Protein AF-A0ABD0C5U0-F1 (afdb_monomer_lite)

Organism: NCBI:txid3378536

Sequence (172 aa):
MNQVKVISIFKENETYYAALSYEEKVTAKTRTHQKTAVDVNVGHFNYTEDQINVLPAKLQKLYKRIKHYQRMLARKREINGKLAIKSNNYLAVRIKLQRDYHKIANIQNDLLQKFTTKLVNNYDQIVIEDLAIQKMMMTHVASKGMQRSLFSRFRQILTYKCEWYSKKINLS

InterPro domains:
  IPR001959 Probable transposase, IS891/IS1136/IS1341 [PF01385] (21-137)
  IPR010095 Cas12f1-like, TNB domain [TIGR01766] (106-165)

pLDDT: mean 87.0, std 11.88, range [48.75, 97.31]

Structure (mmCIF, N/CA/C/O backbone):
data_AF-A0ABD0C5U0-F1
#
_entry.id   AF-A0ABD0C5U0-F1
#
loop_
_atom_site.group_PDB
_atom_site.id
_atom_site.type_symbol
_atom_site.label_atom_id
_atom_site.label_alt_id
_atom_site.label_comp_id
_atom_site.label_asym_id
_atom_site.label_entity_id
_atom_site.label_seq_id
_atom_site.pdbx_PDB_ins_code
_atom_site.Cartn_x
_atom_site.Cartn_y
_atom_site.Cartn_z
_atom_site.occupancy
_atom_site.B_iso_or_equiv
_atom_site.auth_seq_id
_atom_site.auth_comp_id
_atom_site.auth_asym_id
_atom_site.auth_atom_id
_atom_site.pdbx_PDB_model_num
ATOM 1 N N . MET A 1 1 ? 2.139 24.559 21.244 1.00 51.22 1 MET A N 1
ATOM 2 C CA . MET A 1 1 ? 2.678 24.694 19.875 1.00 51.22 1 MET A CA 1
ATOM 3 C C . MET A 1 1 ? 3.677 23.560 19.697 1.00 51.22 1 MET A C 1
ATOM 5 O O . MET A 1 1 ? 4.631 23.510 20.463 1.00 51.22 1 MET A O 1
ATOM 9 N N . ASN A 1 2 ? 3.396 22.584 18.830 1.00 68.50 2 ASN A N 1
ATOM 10 C CA . ASN A 1 2 ? 4.251 21.398 18.694 1.00 68.50 2 ASN A CA 1
ATOM 11 C C . ASN A 1 2 ? 5.561 21.802 18.005 1.00 68.50 2 ASN A C 1
ATOM 13 O O . ASN A 1 2 ? 5.530 22.427 16.946 1.00 68.50 2 ASN A O 1
ATOM 17 N N . GLN A 1 3 ? 6.704 21.493 18.620 1.00 75.88 3 GLN A N 1
ATOM 18 C CA . GLN A 1 3 ? 8.013 21.780 18.034 1.00 75.88 3 GLN A CA 1
ATOM 19 C C . GLN A 1 3 ? 8.345 20.746 16.954 1.00 75.88 3 GLN A C 1
ATOM 21 O O . GLN A 1 3 ? 8.232 19.537 17.173 1.00 75.88 3 GLN A O 1
ATOM 26 N N . VAL A 1 4 ? 8.775 21.231 15.788 1.00 76.12 4 VAL A N 1
ATOM 27 C CA . VAL A 1 4 ? 9.352 20.390 14.734 1.00 76.12 4 VAL A CA 1
ATOM 28 C C . VAL A 1 4 ? 10.685 19.853 15.245 1.00 76.12 4 VAL A C 1
ATOM 30 O O . VAL A 1 4 ? 11.564 20.632 15.604 1.00 76.12 4 VAL A O 1
ATOM 33 N N . LYS A 1 5 ? 10.832 18.526 15.295 1.00 79.25 5 LYS A N 1
ATOM 34 C CA . LYS A 1 5 ? 12.036 17.876 15.832 1.00 79.25 5 LYS A CA 1
ATOM 35 C C . LYS A 1 5 ? 13.136 17.752 14.787 1.00 79.25 5 LYS A C 1
ATOM 37 O O . LYS A 1 5 ? 14.296 18.020 15.069 1.00 79.25 5 LYS A O 1
ATOM 42 N N . VAL A 1 6 ? 12.768 17.315 13.584 1.00 87.44 6 VAL A N 1
ATOM 43 C CA . VAL A 1 6 ? 13.707 17.031 12.494 1.00 87.44 6 VAL A CA 1
ATOM 44 C C . VAL A 1 6 ? 13.089 17.478 11.179 1.00 87.44 6 VAL A C 1
ATOM 46 O O . VAL A 1 6 ? 11.913 17.212 10.917 1.00 87.44 6 VAL A O 1
ATOM 49 N N . ILE A 1 7 ? 13.901 18.130 10.348 1.00 88.88 7 ILE A N 1
ATOM 50 C CA . ILE A 1 7 ? 13.586 18.406 8.949 1.00 88.88 7 ILE A CA 1
ATOM 51 C C . ILE A 1 7 ? 14.538 17.570 8.100 1.00 88.88 7 ILE A C 1
ATOM 53 O O . ILE A 1 7 ? 15.754 17.726 8.183 1.00 88.88 7 ILE A O 1
ATOM 57 N N . SER A 1 8 ? 13.990 16.675 7.285 1.00 91.62 8 SER A N 1
ATOM 58 C CA . SER A 1 8 ? 14.767 15.874 6.339 1.00 91.62 8 SER A CA 1
ATOM 59 C C . SER A 1 8 ? 14.478 16.336 4.920 1.00 91.62 8 SER A C 1
ATOM 61 O O . SER A 1 8 ? 13.331 16.294 4.474 1.00 91.62 8 SER A O 1
ATOM 63 N N . ILE A 1 9 ? 15.519 16.765 4.207 1.00 92.06 9 ILE A N 1
ATOM 64 C CA . ILE A 1 9 ? 15.434 17.163 2.800 1.00 92.06 9 ILE A CA 1
ATOM 65 C C . ILE A 1 9 ? 16.009 16.035 1.951 1.00 92.06 9 ILE A C 1
ATOM 67 O O . ILE A 1 9 ? 17.127 15.581 2.190 1.00 92.06 9 ILE A O 1
ATOM 71 N N . PHE A 1 10 ? 15.257 15.582 0.954 1.00 91.00 10 PHE A N 1
ATOM 72 C CA . PHE A 1 10 ? 15.710 14.546 0.030 1.00 91.00 10 PHE A CA 1
ATOM 73 C C . PHE A 1 10 ? 15.195 14.802 -1.386 1.00 91.00 10 PHE A C 1
ATOM 75 O O . PHE A 1 10 ? 14.209 15.508 -1.601 1.00 91.00 10 PHE A O 1
ATOM 82 N N . LYS A 1 11 ? 15.893 14.233 -2.372 1.00 87.19 11 LYS A N 1
ATOM 83 C CA . LYS A 1 11 ? 15.559 14.348 -3.794 1.00 87.19 11 LYS A CA 1
ATOM 84 C C . LYS A 1 11 ? 15.074 12.999 -4.312 1.00 87.19 11 LYS A C 1
ATOM 86 O O . LYS A 1 11 ? 15.792 12.008 -4.218 1.00 87.19 11 LYS A O 1
ATOM 91 N N . GLU A 1 12 ? 13.891 12.971 -4.915 1.00 82.88 12 GLU A N 1
ATOM 92 C CA . GLU A 1 12 ? 13.347 11.793 -5.592 1.00 82.88 12 GLU A CA 1
ATOM 93 C C . GLU A 1 12 ? 12.834 12.189 -6.985 1.00 82.88 12 GLU A C 1
ATOM 95 O O . GLU A 1 12 ? 12.029 13.107 -7.126 1.00 82.88 12 GLU A O 1
ATOM 100 N N . ASN A 1 13 ? 13.309 11.500 -8.032 1.00 71.88 13 ASN A N 1
ATOM 101 C CA . ASN A 1 13 ? 12.919 11.718 -9.436 1.00 71.88 13 ASN A CA 1
ATOM 102 C C . ASN A 1 13 ? 12.911 13.199 -9.865 1.00 71.88 13 ASN A C 1
ATOM 104 O O . ASN A 1 13 ? 11.907 13.703 -10.369 1.00 71.88 13 ASN A O 1
ATOM 108 N N . GLU A 1 14 ? 14.034 13.892 -9.655 1.00 78.00 14 GLU A N 1
ATOM 109 C CA . GLU A 1 14 ? 14.210 15.325 -9.960 1.00 78.00 14 GLU A CA 1
ATOM 110 C C . GLU A 1 14 ? 13.322 16.290 -9.156 1.00 78.00 14 GLU A C 1
ATOM 112 O O . GLU A 1 14 ? 13.327 17.488 -9.414 1.00 78.00 14 GLU A O 1
ATOM 117 N N . THR A 1 15 ? 12.602 15.795 -8.148 1.00 79.94 15 THR A N 1
ATOM 118 C CA . THR A 1 15 ? 11.761 16.605 -7.260 1.00 79.94 15 THR A CA 1
ATOM 119 C C . THR A 1 15 ? 12.368 16.638 -5.859 1.00 79.94 15 THR A C 1
ATOM 121 O O . THR A 1 15 ? 12.812 15.608 -5.350 1.00 79.94 15 THR A O 1
ATOM 124 N N . TYR A 1 16 ? 12.404 17.817 -5.240 1.00 88.94 16 TYR A N 1
ATOM 125 C CA . TYR A 1 16 ? 12.848 17.991 -3.856 1.00 88.94 16 TYR A CA 1
ATOM 126 C C . TYR A 1 16 ? 11.661 17.871 -2.902 1.00 88.94 16 TYR A C 1
ATOM 128 O O . TYR A 1 16 ? 10.605 18.452 -3.144 1.00 88.94 16 TYR A O 1
ATOM 136 N N . TYR A 1 17 ? 11.859 17.141 -1.810 1.00 89.62 17 TYR A N 1
ATOM 137 C CA . TYR A 1 17 ? 10.886 16.962 -0.741 1.00 89.62 17 TYR A CA 1
ATOM 138 C C . TYR A 1 17 ? 11.508 17.383 0.588 1.00 89.62 17 TYR A C 1
ATOM 140 O O . TYR A 1 17 ? 12.684 17.117 0.842 1.00 89.62 17 TYR A O 1
ATOM 148 N N . ALA A 1 18 ? 10.701 18.014 1.440 1.00 91.69 18 ALA A N 1
ATOM 149 C CA . ALA A 1 18 ? 11.033 18.282 2.832 1.00 91.69 18 ALA A CA 1
ATOM 150 C C . ALA A 1 18 ? 10.016 17.560 3.723 1.00 91.69 18 ALA A C 1
ATOM 152 O O . ALA A 1 18 ? 8.813 17.794 3.611 1.00 91.69 18 ALA A O 1
ATOM 153 N N . ALA A 1 19 ? 10.496 16.670 4.589 1.00 89.56 19 ALA A N 1
ATOM 154 C CA . ALA A 1 19 ? 9.689 16.011 5.607 1.00 89.56 19 ALA A CA 1
ATOM 155 C C . ALA A 1 19 ? 9.920 16.703 6.952 1.00 89.56 19 ALA A C 1
ATOM 157 O O . ALA A 1 19 ? 11.053 16.755 7.430 1.00 89.56 19 ALA A O 1
ATOM 158 N N . LEU A 1 20 ? 8.849 17.239 7.541 1.00 91.25 20 LEU A N 1
ATOM 159 C CA . LEU A 1 20 ? 8.871 17.880 8.853 1.00 91.25 20 LEU A CA 1
ATOM 160 C C . LEU A 1 20 ? 8.222 16.942 9.868 1.00 91.25 20 LEU A C 1
ATOM 162 O O . LEU A 1 20 ? 7.015 16.704 9.811 1.00 91.25 20 LEU A O 1
ATOM 166 N N . SER A 1 21 ? 9.02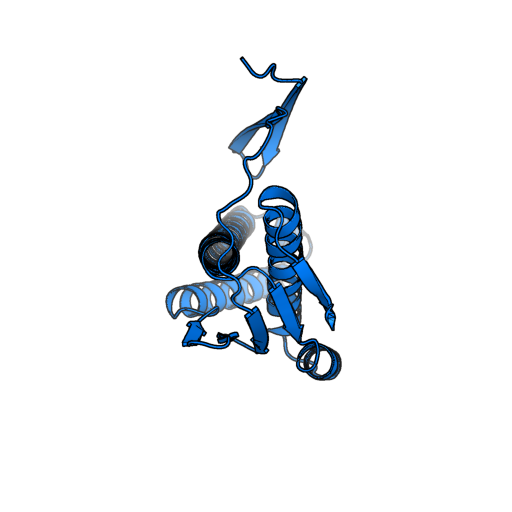1 16.413 10.789 1.00 87.38 21 SER A N 1
ATOM 167 C CA . SER A 1 21 ? 8.537 15.504 11.828 1.00 87.38 21 SER A CA 1
ATOM 168 C C . SER A 1 21 ? 8.219 16.275 13.101 1.00 87.38 21 SER A C 1
ATOM 170 O O . SER A 1 21 ? 9.054 17.026 13.611 1.00 87.38 21 SER A O 1
ATOM 172 N N . TYR A 1 22 ? 7.026 16.055 13.640 1.00 87.56 22 TYR A N 1
ATOM 173 C CA . TYR A 1 22 ? 6.581 16.626 14.903 1.00 87.56 22 TYR A CA 1
ATOM 174 C C . TYR A 1 22 ? 5.787 15.587 15.696 1.00 87.56 22 TYR A C 1
ATOM 176 O O . TYR A 1 22 ? 5.278 14.615 15.138 1.00 87.56 22 TYR A O 1
ATOM 184 N N . GLU A 1 23 ? 5.704 15.792 17.005 1.00 86.12 23 GLU A N 1
ATOM 185 C CA . GLU A 1 23 ? 4.881 14.968 17.885 1.00 86.12 23 GLU A CA 1
ATOM 186 C C . GLU A 1 23 ? 3.597 15.703 18.232 1.00 86.12 23 GLU A C 1
ATOM 188 O O . GLU A 1 23 ? 3.610 16.900 18.518 1.00 86.12 23 GLU A O 1
ATOM 193 N N . GLU A 1 24 ? 2.491 14.969 18.223 1.00 86.81 24 GLU A N 1
ATOM 194 C CA . GLU A 1 24 ? 1.177 15.472 18.589 1.00 86.81 24 GLU 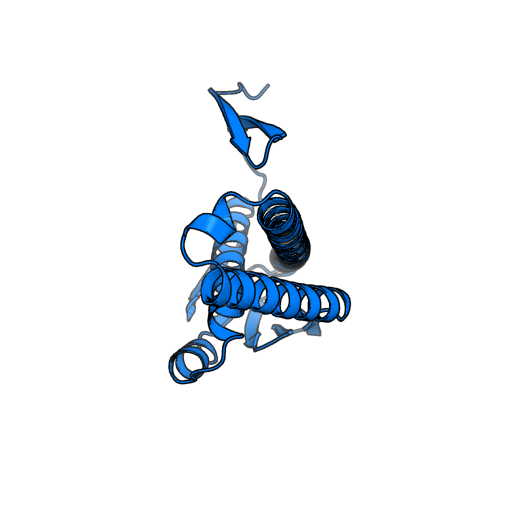A CA 1
ATOM 195 C C . GLU A 1 24 ? 0.429 14.412 19.388 1.00 86.81 24 GLU A C 1
ATOM 197 O O . GLU A 1 24 ? 0.466 13.222 19.069 1.00 86.81 24 GLU A O 1
ATOM 202 N N . LYS A 1 25 ? -0.266 14.851 20.440 1.00 86.00 25 LYS A N 1
ATOM 203 C CA . LYS A 1 25 ? -1.182 13.982 21.173 1.00 86.00 25 LYS A CA 1
ATOM 204 C C . LYS A 1 25 ? -2.454 13.823 20.348 1.00 86.00 25 LYS A C 1
ATOM 206 O O . LYS A 1 25 ? -3.251 14.753 20.264 1.00 86.00 25 LYS A O 1
ATOM 211 N N . VAL A 1 26 ? -2.642 12.648 19.755 1.00 89.62 26 VAL A N 1
ATOM 212 C CA . VAL A 1 26 ? -3.868 12.331 19.018 1.00 89.62 26 VAL A CA 1
ATOM 213 C C . VAL A 1 26 ? -4.995 12.034 20.007 1.00 89.62 26 VAL A C 1
ATOM 215 O O . VAL A 1 26 ? -4.816 11.276 20.960 1.00 89.62 26 VAL A O 1
ATOM 218 N N . THR A 1 27 ? -6.156 12.656 19.804 1.00 90.62 27 THR A N 1
ATOM 219 C CA . THR A 1 27 ? -7.337 12.425 20.637 1.00 90.62 27 THR A CA 1
ATOM 220 C C . THR A 1 27 ? -8.038 11.129 20.244 1.00 90.62 27 THR A C 1
ATOM 222 O O . THR A 1 27 ? -8.243 10.829 19.064 1.00 90.62 27 THR A O 1
ATOM 225 N N . ALA A 1 28 ? -8.435 10.353 21.254 1.00 91.44 28 ALA A N 1
ATOM 226 C CA . ALA A 1 28 ? -9.217 9.145 21.041 1.00 91.44 28 ALA A CA 1
ATOM 227 C C . ALA A 1 28 ? -10.581 9.484 20.422 1.00 91.44 28 ALA A C 1
ATOM 229 O O . ALA A 1 28 ? -11.197 10.502 20.742 1.00 91.44 28 ALA A O 1
ATOM 230 N N . LYS A 1 29 ? -11.071 8.601 19.550 1.00 92.38 29 LYS A N 1
ATOM 231 C CA . LYS A 1 29 ? -12.423 8.719 18.990 1.00 92.38 29 LYS A CA 1
ATOM 232 C C . LYS A 1 29 ? -13.462 8.201 19.975 1.00 92.38 29 LYS A C 1
ATOM 234 O O . LYS A 1 29 ? -13.158 7.354 20.817 1.00 92.38 29 LYS A O 1
ATOM 239 N N . THR A 1 30 ? -14.700 8.662 19.819 1.00 91.25 30 THR A N 1
ATOM 240 C CA . THR A 1 30 ? -15.848 8.149 20.573 1.00 91.25 30 THR A CA 1
ATOM 241 C C . THR A 1 30 ? -15.969 6.634 20.418 1.00 91.25 30 THR A C 1
ATOM 243 O O . THR A 1 30 ? -15.619 6.058 19.379 1.00 91.25 30 THR A O 1
ATOM 246 N N . ARG A 1 31 ? -16.420 5.974 21.489 1.00 92.69 31 ARG A N 1
ATOM 247 C CA . ARG A 1 31 ? -16.692 4.537 21.469 1.00 92.69 31 ARG A CA 1
ATOM 248 C C . ARG A 1 31 ? -17.983 4.285 20.710 1.00 92.69 31 ARG A C 1
ATOM 250 O O . ARG A 1 31 ? -19.005 4.901 20.992 1.00 92.69 31 ARG A O 1
ATOM 257 N N . THR A 1 32 ? -17.898 3.391 19.741 1.00 94.00 32 THR A N 1
ATOM 258 C CA . THR A 1 32 ? -19.025 2.945 18.917 1.00 94.00 32 THR A CA 1
ATOM 259 C C . THR A 1 32 ? -19.634 1.655 19.457 1.00 94.00 32 THR A C 1
ATOM 261 O O . THR A 1 32 ? -20.776 1.347 19.147 1.00 94.00 32 THR A O 1
ATOM 264 N N . HIS A 1 33 ? -18.873 0.890 20.248 1.00 93.69 33 HIS A N 1
ATOM 265 C CA . HIS A 1 33 ? -19.162 -0.483 20.672 1.00 93.69 33 HIS A CA 1
ATOM 266 C C . HIS A 1 33 ? -19.347 -1.484 19.520 1.00 93.69 33 HIS A C 1
ATOM 268 O O . HIS A 1 33 ? -19.665 -2.649 19.760 1.00 93.69 33 HIS A O 1
ATOM 274 N N . GLN A 1 34 ? -19.077 -1.061 18.284 1.00 96.31 34 GLN A N 1
ATOM 275 C CA . GLN A 1 34 ? -19.225 -1.886 17.098 1.00 96.31 34 GLN A CA 1
ATOM 276 C C . GLN A 1 34 ? -17.953 -2.669 16.793 1.00 96.31 34 GLN A C 1
ATOM 278 O O . GLN A 1 34 ? -16.831 -2.268 17.128 1.00 96.31 34 GLN A O 1
ATOM 283 N N . LYS A 1 35 ? -18.136 -3.799 16.112 1.00 96.00 35 LYS A N 1
ATOM 284 C CA . LYS A 1 35 ? -17.055 -4.686 15.687 1.00 96.00 35 LYS A CA 1
ATOM 285 C C . LYS A 1 35 ? -17.186 -4.978 14.204 1.00 96.00 35 LYS A C 1
ATOM 287 O O . LYS A 1 35 ? -18.297 -5.099 13.700 1.00 96.00 35 LYS A O 1
ATOM 292 N N . THR A 1 36 ? -16.058 -5.137 13.528 1.00 95.81 36 THR A N 1
ATOM 293 C CA . THR A 1 36 ? -16.037 -5.595 12.141 1.00 95.81 36 THR A CA 1
ATOM 294 C C . THR A 1 36 ? -14.893 -6.564 11.892 1.00 95.81 36 THR A C 1
ATOM 296 O O . THR A 1 36 ? -13.855 -6.507 12.558 1.00 95.81 36 THR A O 1
ATOM 299 N N . ALA A 1 37 ? -15.092 -7.448 10.924 1.00 93.62 37 ALA A N 1
ATOM 300 C CA . ALA A 1 37 ? -14.048 -8.269 10.340 1.00 93.62 37 ALA A CA 1
ATOM 301 C C . ALA A 1 37 ? -13.838 -7.818 8.895 1.00 93.62 37 ALA A C 1
ATOM 303 O O . ALA A 1 37 ? -14.805 -7.512 8.199 1.00 93.62 37 ALA A O 1
ATOM 304 N N . VAL A 1 38 ? -12.580 -7.735 8.472 1.00 93.19 38 VAL A N 1
ATOM 305 C CA . VAL A 1 38 ? -12.186 -7.372 7.115 1.00 93.19 38 VAL A CA 1
ATOM 306 C C . VAL A 1 38 ? -11.546 -8.584 6.459 1.00 93.19 38 VAL A C 1
ATOM 308 O O . VAL A 1 38 ? -10.441 -8.985 6.831 1.00 93.19 38 VAL A O 1
ATOM 311 N N . ASP A 1 39 ? -12.225 -9.111 5.449 1.00 89.00 39 ASP A N 1
ATOM 312 C CA . ASP A 1 39 ? -11.715 -10.153 4.567 1.00 89.00 39 ASP A CA 1
ATOM 313 C C . ASP A 1 39 ? -11.057 -9.510 3.336 1.00 89.00 39 ASP A C 1
ATOM 315 O O . ASP A 1 39 ? -11.657 -8.726 2.588 1.00 89.00 39 ASP A O 1
ATOM 319 N N . VAL A 1 40 ? -9.773 -9.806 3.146 1.00 85.19 40 VAL A N 1
ATOM 320 C CA . VAL A 1 40 ? -8.920 -9.151 2.155 1.00 85.19 40 VAL A CA 1
ATOM 321 C C . VAL A 1 40 ? -8.774 -10.025 0.918 1.00 85.19 40 VAL A C 1
ATOM 323 O O . VAL A 1 40 ? -7.908 -10.891 0.841 1.00 85.19 40 VAL A O 1
ATOM 326 N N . ASN A 1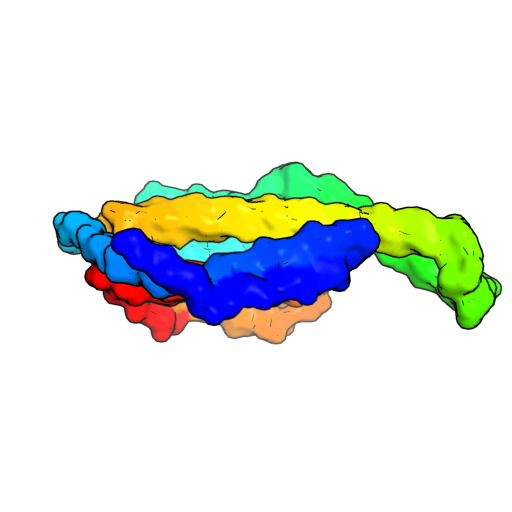 41 ? -9.534 -9.703 -0.125 1.00 81.62 41 ASN A N 1
ATOM 327 C CA . ASN A 1 41 ? -9.530 -10.437 -1.384 1.00 81.62 41 ASN A CA 1
ATOM 328 C C . ASN A 1 41 ? -8.710 -9.766 -2.498 1.00 81.62 41 ASN A C 1
ATOM 330 O O . ASN A 1 41 ? -8.209 -8.638 -2.410 1.00 81.62 41 ASN A O 1
ATOM 334 N N . VAL A 1 42 ? -8.557 -10.499 -3.606 1.00 77.81 42 VAL A N 1
ATOM 335 C CA . VAL A 1 42 ? -7.971 -9.973 -4.844 1.00 77.81 42 VAL A CA 1
ATOM 336 C C . VAL A 1 42 ? -8.915 -8.952 -5.461 1.00 77.81 42 VAL A C 1
ATOM 338 O O . VAL A 1 42 ? -9.978 -9.282 -5.977 1.00 77.81 42 VAL A O 1
ATOM 341 N N . GLY A 1 43 ? -8.493 -7.691 -5.439 1.00 80.94 43 GLY A N 1
ATOM 342 C CA . GLY A 1 43 ? -9.197 -6.593 -6.095 1.00 80.94 43 GLY A CA 1
ATOM 343 C C . GLY A 1 43 ? -10.327 -5.968 -5.279 1.00 80.94 43 GLY A C 1
ATOM 344 O O . GLY A 1 43 ? -10.765 -4.879 -5.636 1.00 80.94 43 GLY A O 1
ATOM 345 N N . HIS A 1 44 ? -10.733 -6.564 -4.160 1.00 87.00 44 HIS A N 1
ATOM 346 C CA . HIS A 1 44 ? -11.723 -5.988 -3.251 1.00 87.00 44 HIS A CA 1
ATOM 347 C C . HIS A 1 44 ? -11.489 -6.436 -1.806 1.00 87.00 44 HIS A C 1
ATOM 349 O O . HIS A 1 44 ? -10.908 -7.496 -1.601 1.00 87.00 44 HIS A O 1
ATOM 355 N N . PHE A 1 45 ? -11.946 -5.661 -0.820 1.00 90.88 45 PHE A N 1
ATOM 356 C CA . PHE A 1 45 ? -12.023 -6.087 0.585 1.00 90.88 45 PHE A CA 1
ATOM 357 C C . PHE A 1 45 ? -13.488 -6.124 1.018 1.00 90.88 45 PHE A C 1
ATOM 359 O O . PHE A 1 45 ? -14.230 -5.192 0.708 1.00 90.88 45 PHE A O 1
ATOM 366 N N . ASN A 1 46 ? -13.885 -7.171 1.732 1.00 92.00 46 ASN A N 1
ATOM 367 C CA . ASN A 1 46 ? -15.216 -7.303 2.315 1.00 92.00 46 ASN A CA 1
ATOM 368 C C . ASN A 1 46 ? -15.142 -6.942 3.795 1.00 92.00 46 ASN A C 1
ATOM 370 O O . ASN A 1 46 ? -14.174 -7.290 4.466 1.00 92.00 46 ASN A O 1
ATOM 374 N N . TYR A 1 47 ? -16.147 -6.242 4.299 1.00 93.62 47 TYR A N 1
ATOM 375 C CA . TYR A 1 47 ? -16.323 -6.008 5.726 1.00 93.62 47 TYR A CA 1
ATOM 376 C C . TYR A 1 47 ? -17.804 -6.118 6.085 1.00 93.62 47 TYR A C 1
ATOM 378 O O . TYR A 1 47 ? -18.645 -6.313 5.214 1.00 93.62 47 TYR A O 1
ATOM 386 N N . THR A 1 48 ? -18.126 -6.022 7.373 1.00 89.31 48 THR A N 1
ATOM 387 C CA . THR A 1 48 ? -19.457 -6.366 7.907 1.00 89.31 48 THR A CA 1
ATOM 388 C C . THR A 1 48 ? -20.632 -5.680 7.202 1.00 89.31 48 THR A C 1
ATOM 390 O O . THR A 1 48 ? -21.695 -6.280 7.097 1.00 89.31 48 THR A O 1
ATOM 393 N N . GLU A 1 49 ? -20.460 -4.449 6.720 1.00 87.75 49 GLU A N 1
ATOM 394 C CA . GLU A 1 49 ? -21.547 -3.679 6.100 1.00 87.75 49 GLU A CA 1
ATOM 395 C C . GLU A 1 49 ? -21.511 -3.654 4.569 1.00 87.75 49 GLU A C 1
ATOM 397 O O . GLU A 1 49 ? -22.532 -3.359 3.955 1.00 87.75 49 GLU A O 1
ATOM 402 N N . ASP A 1 50 ? -20.355 -3.879 3.936 1.00 93.12 50 ASP A N 1
ATOM 403 C CA . ASP A 1 50 ? -20.197 -3.637 2.497 1.00 93.12 50 ASP A CA 1
ATOM 404 C C . ASP A 1 50 ? -18.886 -4.236 1.950 1.00 93.12 50 ASP A C 1
ATOM 406 O O . ASP A 1 50 ? -18.076 -4.841 2.656 1.00 93.12 50 ASP A O 1
ATOM 410 N N . GLN A 1 51 ? -18.633 -3.991 0.670 1.00 93.12 51 GLN A N 1
ATOM 411 C CA . GLN A 1 51 ? -17.393 -4.279 -0.024 1.00 93.12 51 GLN A CA 1
ATOM 412 C C . GLN A 1 51 ? -16.747 -2.986 -0.534 1.00 93.12 51 GLN A C 1
ATOM 414 O O . GLN A 1 51 ? -17.406 -2.071 -1.019 1.00 93.12 51 GLN A O 1
ATOM 419 N N . ILE A 1 52 ? -15.415 -2.927 -0.504 1.00 93.31 52 ILE A N 1
ATOM 420 C CA . ILE A 1 52 ? -14.658 -1.881 -1.193 1.00 93.31 52 ILE A CA 1
ATOM 421 C C . ILE A 1 52 ? -13.850 -2.444 -2.358 1.00 93.31 52 ILE A C 1
ATOM 423 O O . ILE A 1 52 ? -13.137 -3.437 -2.231 1.00 93.31 52 ILE A O 1
ATOM 427 N N . ASN A 1 53 ? -13.901 -1.767 -3.503 1.00 90.25 53 ASN A N 1
ATOM 428 C CA . ASN A 1 53 ? -13.053 -2.088 -4.646 1.00 90.25 53 ASN A CA 1
ATOM 429 C C . ASN A 1 53 ? -11.656 -1.466 -4.466 1.00 90.25 53 ASN A C 1
ATOM 431 O O . ASN A 1 53 ? -11.504 -0.243 -4.478 1.00 90.25 53 ASN A O 1
ATOM 435 N N . VAL A 1 54 ? -10.623 -2.305 -4.365 1.00 86.94 54 VAL A N 1
ATOM 436 C CA . VAL A 1 54 ? -9.217 -1.870 -4.267 1.00 86.94 54 VAL A CA 1
ATOM 437 C C . VAL A 1 54 ? -8.479 -1.892 -5.612 1.00 86.94 54 VAL A C 1
ATOM 439 O O . VAL A 1 54 ? -7.289 -1.576 -5.689 1.00 86.94 54 VAL A O 1
ATOM 442 N N . LEU A 1 55 ? -9.185 -2.229 -6.695 1.00 85.56 55 LEU A N 1
ATOM 443 C CA . LEU A 1 55 ? -8.692 -2.255 -8.069 1.00 85.56 55 LEU A CA 1
ATOM 444 C C . LEU A 1 55 ? -9.621 -1.490 -9.039 1.00 85.56 55 LEU A C 1
ATOM 446 O O . LEU A 1 55 ? -10.124 -2.065 -10.012 1.00 85.56 55 LEU A O 1
ATOM 450 N N . PRO A 1 56 ? -9.845 -0.177 -8.837 1.00 86.56 56 PRO A N 1
ATOM 451 C CA . PRO A 1 56 ? -10.705 0.610 -9.718 1.00 86.56 56 PRO A CA 1
ATOM 452 C C . PRO A 1 56 ? -10.238 0.586 -11.181 1.00 86.56 56 PRO A C 1
ATOM 454 O O . PRO A 1 56 ? -9.045 0.479 -11.481 1.00 86.56 56 PRO A O 1
ATOM 457 N N . ALA A 1 57 ? -11.172 0.786 -12.117 1.00 86.00 57 ALA A N 1
ATOM 458 C CA . ALA A 1 57 ? -10.920 0.727 -13.564 1.00 86.00 57 ALA A CA 1
ATOM 459 C C . ALA A 1 57 ? -9.763 1.638 -14.032 1.00 86.00 57 ALA A C 1
ATOM 461 O O . ALA A 1 57 ? -9.029 1.311 -14.970 1.00 86.00 57 ALA A O 1
ATOM 462 N N . LYS A 1 58 ? -9.544 2.769 -13.347 1.00 87.00 58 LYS A N 1
ATOM 463 C CA . LYS A 1 58 ? -8.410 3.669 -13.609 1.00 87.00 58 LYS A CA 1
ATOM 464 C C . LYS A 1 58 ? -7.055 2.983 -13.388 1.00 87.00 58 LYS A C 1
ATOM 466 O O . LYS A 1 58 ? -6.146 3.193 -14.192 1.00 87.00 58 LYS A O 1
ATOM 471 N N . LEU A 1 59 ? -6.921 2.139 -12.359 1.00 88.56 59 LEU A N 1
ATOM 472 C CA . LEU A 1 59 ? -5.701 1.362 -12.124 1.00 88.56 59 LEU A CA 1
ATOM 473 C C . LEU A 1 59 ? -5.464 0.349 -13.244 1.00 88.56 59 LEU A C 1
ATOM 475 O O . LEU A 1 59 ? -4.335 0.221 -13.709 1.00 88.56 59 LEU A O 1
ATOM 479 N N . GLN A 1 60 ? -6.515 -0.297 -13.759 1.00 86.06 60 GLN A N 1
ATOM 480 C CA . GLN A 1 60 ? -6.385 -1.253 -14.868 1.00 86.06 60 GLN A CA 1
ATOM 481 C C . GLN A 1 60 ? -5.735 -0.620 -16.109 1.00 86.06 60 GLN A C 1
ATOM 483 O O . GLN A 1 60 ? -4.849 -1.218 -16.725 1.00 86.06 60 GLN A O 1
ATOM 488 N N . LYS A 1 61 ? -6.114 0.620 -16.454 1.00 90.25 61 LYS A N 1
ATOM 489 C CA . LYS A 1 61 ? -5.490 1.372 -17.559 1.00 90.25 61 LYS A CA 1
ATOM 490 C C . LYS A 1 61 ? -4.001 1.639 -17.301 1.00 90.25 61 LYS A C 1
ATOM 492 O O . LYS A 1 61 ? -3.188 1.494 -18.214 1.00 90.25 61 LYS A O 1
ATOM 497 N N . LEU A 1 62 ? -3.631 1.990 -16.068 1.00 92.06 62 LEU A N 1
ATOM 498 C CA . LEU A 1 62 ? -2.234 2.227 -15.687 1.00 92.06 62 LEU A CA 1
ATOM 499 C C . LEU A 1 62 ? -1.407 0.932 -15.708 1.00 92.06 62 LEU A C 1
ATOM 501 O O . LEU A 1 62 ? -0.302 0.936 -16.244 1.00 92.06 62 LEU A O 1
ATOM 505 N N . TYR A 1 63 ? -1.949 -0.198 -15.245 1.00 89.25 63 TYR A N 1
ATOM 506 C CA . TYR A 1 63 ? -1.261 -1.492 -15.336 1.00 89.25 63 TYR A CA 1
ATOM 507 C C . TYR A 1 63 ? -0.981 -1.917 -16.774 1.00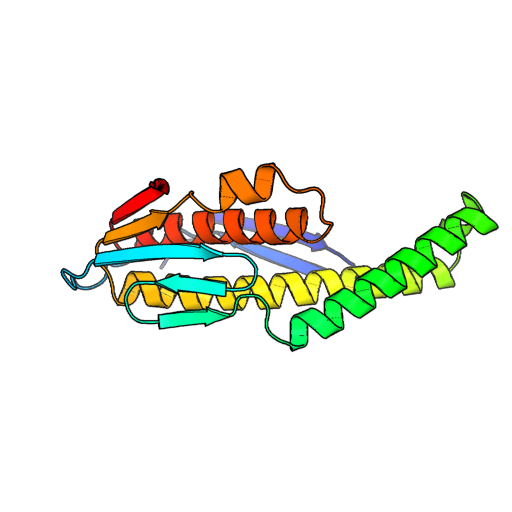 89.25 63 TYR A C 1
ATOM 509 O O . TYR A 1 63 ? 0.114 -2.398 -17.073 1.00 89.25 63 TYR A O 1
ATOM 517 N N . LYS A 1 64 ? -1.939 -1.706 -17.688 1.00 91.12 64 LYS A N 1
ATOM 518 C CA . LYS A 1 64 ? -1.731 -1.972 -19.120 1.00 91.12 64 LYS A CA 1
ATOM 519 C C . LYS A 1 64 ? -0.570 -1.137 -19.675 1.00 91.12 64 LYS A C 1
ATOM 521 O O . LYS A 1 64 ? 0.279 -1.678 -20.384 1.00 91.12 64 LYS A O 1
ATOM 526 N N . ARG A 1 65 ? -0.484 0.146 -19.302 1.00 94.38 65 ARG A N 1
ATOM 527 C CA . ARG A 1 65 ? 0.623 1.041 -19.689 1.00 94.38 65 ARG A CA 1
ATOM 528 C C . ARG A 1 65 ? 1.965 0.601 -19.107 1.00 94.38 65 ARG A C 1
ATOM 530 O O . ARG A 1 65 ? 2.939 0.524 -19.848 1.00 94.38 65 ARG A O 1
ATOM 537 N N . ILE A 1 66 ? 2.007 0.234 -17.827 1.00 93.44 66 ILE A N 1
ATOM 538 C CA . ILE A 1 66 ? 3.210 -0.309 -17.177 1.00 93.44 66 ILE A CA 1
ATOM 539 C C . ILE A 1 66 ? 3.704 -1.550 -17.920 1.00 93.44 66 ILE A C 1
ATOM 541 O O . ILE A 1 66 ? 4.870 -1.600 -18.307 1.00 93.44 66 ILE A O 1
ATOM 545 N N . LYS A 1 67 ? 2.816 -2.513 -18.199 1.00 92.81 67 LYS A N 1
ATOM 546 C CA . LYS A 1 67 ? 3.160 -3.737 -18.938 1.00 92.81 67 LYS A CA 1
ATOM 547 C C . LYS A 1 67 ? 3.707 -3.423 -20.333 1.00 92.81 67 LYS A C 1
ATOM 549 O O . LYS A 1 67 ? 4.663 -4.055 -20.779 1.00 92.81 67 LYS A O 1
ATOM 554 N N . HIS A 1 68 ? 3.123 -2.441 -21.019 1.00 95.38 68 HIS A N 1
ATOM 555 C CA . HIS A 1 68 ? 3.602 -1.978 -22.319 1.00 95.38 68 HIS A CA 1
ATOM 556 C C . HIS A 1 68 ? 5.013 -1.371 -22.231 1.00 95.38 68 HIS A C 1
ATOM 558 O O . HIS A 1 68 ? 5.910 -1.806 -22.955 1.00 95.38 68 HIS A O 1
ATOM 564 N N . TYR A 1 69 ? 5.252 -0.442 -21.302 1.00 96.06 69 TYR A N 1
ATOM 565 C CA . TYR A 1 69 ? 6.568 0.179 -21.128 1.00 96.06 69 TYR A CA 1
ATOM 566 C C . TYR A 1 69 ? 7.638 -0.810 -20.656 1.00 96.06 69 TYR A C 1
ATOM 568 O O . TYR A 1 69 ? 8.760 -0.765 -21.153 1.00 96.06 69 TYR A O 1
ATOM 576 N N . GLN A 1 70 ? 7.304 -1.746 -19.764 1.00 94.50 70 GLN A N 1
ATOM 577 C CA . GLN A 1 70 ? 8.213 -2.823 -19.362 1.00 94.50 70 GLN A CA 1
ATOM 578 C C . GLN A 1 70 ? 8.660 -3.660 -20.567 1.00 94.50 70 GLN A C 1
ATOM 580 O O . GLN A 1 70 ? 9.857 -3.879 -20.745 1.00 94.50 70 GLN A O 1
ATOM 585 N N . ARG A 1 71 ? 7.720 -4.065 -21.436 1.00 95.44 71 ARG A N 1
ATOM 586 C CA . ARG A 1 71 ? 8.026 -4.806 -22.673 1.00 95.44 71 ARG A CA 1
ATOM 587 C C . ARG A 1 71 ? 8.901 -3.998 -23.627 1.00 95.44 71 ARG A C 1
ATOM 589 O O . ARG A 1 71 ? 9.860 -4.535 -24.172 1.00 95.44 71 ARG A O 1
ATOM 596 N N . MET A 1 72 ? 8.611 -2.708 -23.803 1.00 95.19 72 MET A N 1
ATOM 597 C CA . MET A 1 72 ? 9.440 -1.826 -24.629 1.00 95.19 72 MET A CA 1
ATOM 598 C C . MET A 1 72 ? 10.876 -1.722 -24.107 1.00 95.19 72 MET A C 1
ATOM 600 O O . MET A 1 72 ? 11.819 -1.797 -24.892 1.00 95.19 72 MET A O 1
ATOM 604 N N . LEU A 1 73 ? 11.053 -1.537 -22.795 1.00 94.94 73 LEU A N 1
ATOM 605 C CA . LEU A 1 73 ? 12.379 -1.444 -22.181 1.00 94.94 73 LEU A CA 1
ATOM 606 C C . LEU A 1 73 ? 13.131 -2.774 -22.276 1.00 94.94 73 LEU A C 1
ATOM 608 O O . LEU A 1 73 ? 14.319 -2.758 -22.586 1.00 94.94 73 LEU A O 1
ATOM 612 N N . ALA A 1 74 ? 12.452 -3.905 -22.059 1.00 94.75 74 ALA A N 1
ATOM 613 C CA . ALA A 1 74 ? 13.035 -5.237 -22.205 1.00 94.75 74 ALA A CA 1
ATOM 614 C C . ALA A 1 74 ? 13.549 -5.468 -23.634 1.00 94.75 74 ALA A C 1
ATOM 616 O O . ALA A 1 74 ? 14.732 -5.737 -23.810 1.00 94.75 74 ALA A O 1
ATOM 617 N N . ARG A 1 75 ? 12.713 -5.218 -24.652 1.00 94.06 75 ARG A N 1
ATOM 618 C CA . ARG A 1 75 ? 13.109 -5.342 -26.064 1.00 94.06 75 ARG A CA 1
ATOM 619 C C . ARG A 1 75 ? 14.279 -4.423 -26.427 1.00 94.06 75 ARG A C 1
ATOM 621 O O . ARG A 1 75 ? 15.176 -4.810 -27.162 1.00 94.06 75 ARG A O 1
ATOM 628 N N . LYS A 1 76 ? 14.311 -3.192 -25.902 1.00 92.75 76 LYS A N 1
ATOM 629 C CA . LYS A 1 76 ? 15.443 -2.277 -26.133 1.00 92.75 76 LYS A CA 1
ATOM 630 C C . LYS A 1 76 ? 16.750 -2.809 -25.542 1.00 92.75 76 LYS A C 1
ATOM 632 O O . LYS A 1 76 ? 17.781 -2.638 -26.189 1.00 92.75 76 LYS A O 1
ATOM 637 N N . ARG A 1 77 ? 16.703 -3.417 -24.348 1.00 93.81 77 ARG A N 1
ATOM 638 C CA . ARG A 1 77 ? 17.863 -4.064 -23.705 1.00 93.81 77 ARG A CA 1
ATOM 639 C C . ARG A 1 77 ? 18.323 -5.294 -24.477 1.00 93.81 77 ARG A C 1
ATOM 641 O O . ARG A 1 77 ? 19.520 -5.502 -24.581 1.00 93.81 77 ARG A O 1
ATOM 648 N N . GLU A 1 78 ? 17.387 -6.065 -25.016 1.00 94.19 78 GLU A N 1
ATOM 649 C CA . GLU A 1 78 ? 17.673 -7.236 -25.847 1.00 94.19 78 GLU A CA 1
ATOM 650 C C . GLU A 1 78 ? 18.399 -6.840 -27.142 1.00 94.19 78 GLU A C 1
ATOM 652 O O . GLU A 1 78 ? 19.462 -7.371 -27.430 1.00 94.19 78 GLU A O 1
ATOM 657 N N . ILE A 1 79 ? 17.891 -5.834 -27.865 1.00 92.19 79 ILE A N 1
ATOM 658 C CA . ILE A 1 79 ? 18.453 -5.409 -29.160 1.00 92.19 79 ILE A CA 1
ATOM 659 C C . ILE A 1 79 ? 19.785 -4.657 -29.013 1.00 92.19 79 ILE A C 1
ATOM 661 O O . ILE A 1 79 ? 20.700 -4.868 -29.797 1.00 92.19 79 ILE A O 1
ATOM 665 N N . ASN A 1 80 ? 19.898 -3.742 -28.043 1.00 89.56 80 ASN A N 1
ATOM 666 C CA . ASN A 1 80 ? 21.039 -2.810 -27.960 1.00 89.56 80 ASN A CA 1
ATOM 667 C C . ASN A 1 80 ? 21.978 -3.107 -26.779 1.00 89.56 80 ASN A C 1
ATOM 669 O O . ASN A 1 80 ? 22.854 -2.298 -26.456 1.00 89.56 80 ASN A O 1
ATOM 673 N N . GLY A 1 81 ? 21.757 -4.213 -26.065 1.00 89.69 81 GLY A N 1
ATOM 674 C CA . GLY A 1 81 ? 22.522 -4.580 -24.878 1.00 89.69 81 GLY A CA 1
ATOM 675 C C . GLY A 1 81 ? 22.607 -3.448 -23.846 1.00 89.69 81 GLY A C 1
ATOM 676 O O . GLY A 1 81 ? 21.646 -2.719 -23.574 1.00 89.69 81 GLY A O 1
ATOM 677 N N . LYS A 1 82 ? 23.804 -3.259 -23.280 1.00 86.38 82 LYS A N 1
ATOM 678 C CA . LYS A 1 82 ? 24.082 -2.218 -22.273 1.00 86.38 82 LYS A CA 1
ATOM 679 C C . LYS A 1 82 ? 23.947 -0.789 -22.821 1.00 86.38 82 LYS A C 1
ATOM 681 O O . LYS A 1 82 ? 23.675 0.128 -22.046 1.00 86.38 82 LYS A O 1
ATOM 686 N N . LEU A 1 83 ? 24.086 -0.586 -24.136 1.00 88.25 83 LEU A N 1
ATOM 687 C CA . LEU A 1 83 ? 23.971 0.737 -24.764 1.00 88.25 83 LEU A CA 1
ATOM 688 C C . LEU A 1 83 ? 22.532 1.267 -24.737 1.00 88.25 83 LEU A C 1
ATOM 690 O O . LEU A 1 83 ? 22.335 2.481 -24.701 1.00 88.25 83 LEU A O 1
ATOM 694 N N . ALA A 1 84 ? 21.530 0.380 -24.644 1.00 85.81 84 ALA A N 1
ATOM 695 C CA . ALA A 1 84 ? 20.119 0.755 -24.535 1.00 85.81 84 ALA A CA 1
ATOM 696 C C . ALA A 1 84 ? 19.878 1.799 -23.435 1.00 85.81 84 ALA A C 1
ATOM 698 O O . ALA A 1 84 ? 19.170 2.782 -23.659 1.00 85.81 84 ALA A O 1
ATOM 699 N N . ILE A 1 85 ? 20.502 1.598 -22.268 1.00 87.56 85 ILE A N 1
ATOM 700 C CA . ILE A 1 85 ? 20.306 2.404 -21.055 1.00 87.56 85 ILE A CA 1
ATOM 701 C C . ILE A 1 85 ? 20.801 3.843 -21.243 1.00 87.56 85 ILE A C 1
ATOM 703 O O . ILE A 1 85 ? 20.248 4.755 -20.633 1.00 87.56 85 ILE A O 1
ATOM 707 N N . LYS A 1 86 ? 21.793 4.052 -22.117 1.00 90.31 86 LYS A N 1
ATOM 708 C CA . LYS A 1 86 ? 22.371 5.370 -22.414 1.00 90.31 86 LYS A CA 1
ATOM 709 C C . LYS A 1 86 ? 21.542 6.181 -23.416 1.00 90.31 86 LYS A C 1
ATOM 711 O O . LYS A 1 86 ? 21.798 7.365 -23.591 1.00 90.31 86 LYS A O 1
ATOM 716 N N . SER A 1 87 ? 20.560 5.573 -24.087 1.00 92.19 87 SER A N 1
ATOM 717 C CA . SER A 1 87 ? 19.761 6.278 -25.094 1.00 92.19 87 SER A CA 1
ATOM 718 C C . SER A 1 87 ? 18.686 7.178 -24.467 1.00 92.19 87 SER A C 1
ATOM 720 O O . SER A 1 87 ? 17.937 6.756 -23.580 1.00 92.19 87 SER A O 1
ATOM 722 N N . ASN A 1 88 ? 18.526 8.394 -25.003 1.00 90.88 88 ASN A N 1
ATOM 723 C CA . ASN A 1 88 ? 17.489 9.343 -24.569 1.00 90.88 88 ASN A CA 1
ATOM 724 C C . ASN A 1 88 ? 16.074 8.748 -24.669 1.00 90.88 88 ASN A C 1
ATOM 726 O O . ASN A 1 88 ? 15.243 8.931 -23.780 1.00 90.88 88 ASN A O 1
ATOM 730 N N . ASN A 1 89 ? 15.816 7.950 -25.710 1.00 90.75 89 ASN A N 1
ATOM 731 C CA . ASN A 1 89 ? 14.539 7.259 -25.894 1.00 90.75 89 ASN A CA 1
ATOM 732 C C . ASN A 1 89 ? 14.258 6.234 -24.787 1.00 90.75 89 ASN A C 1
ATOM 734 O O . ASN A 1 89 ? 13.117 6.093 -24.346 1.00 90.75 89 ASN A O 1
ATOM 738 N N . TYR A 1 90 ? 15.276 5.501 -24.331 1.00 93.69 90 TYR A N 1
ATOM 739 C CA . TYR A 1 90 ? 15.127 4.571 -23.215 1.00 93.69 90 TYR A CA 1
ATOM 740 C C . TYR A 1 90 ? 14.859 5.320 -21.906 1.00 93.69 90 TYR A C 1
ATOM 742 O O . TYR A 1 90 ? 13.943 4.945 -21.169 1.00 93.69 90 TYR A O 1
ATOM 750 N N . LEU A 1 91 ? 15.597 6.406 -21.646 1.00 92.19 91 LEU A N 1
ATOM 751 C CA . LEU A 1 91 ? 15.389 7.251 -20.471 1.00 92.19 91 LEU A CA 1
ATOM 752 C C . LEU A 1 91 ? 13.966 7.828 -20.436 1.00 92.19 91 LEU A C 1
ATOM 754 O O . LEU A 1 91 ? 13.282 7.706 -19.420 1.00 92.19 91 LEU A O 1
ATOM 758 N N . ALA A 1 92 ? 13.469 8.355 -21.557 1.00 92.44 92 ALA A N 1
ATOM 759 C CA . ALA A 1 92 ? 12.113 8.892 -21.659 1.00 92.44 92 ALA A CA 1
ATOM 760 C C . ALA A 1 92 ? 11.032 7.845 -21.325 1.00 92.44 92 ALA A C 1
ATOM 762 O O . ALA A 1 92 ? 10.069 8.139 -20.614 1.00 92.44 92 ALA A O 1
ATOM 763 N N . VAL A 1 93 ? 11.187 6.602 -21.798 1.00 95.12 93 VAL A N 1
ATOM 764 C CA . VAL A 1 93 ? 10.254 5.503 -21.485 1.00 95.12 93 VAL A CA 1
ATOM 765 C C . VAL A 1 93 ? 10.362 5.087 -20.019 1.00 95.12 93 VAL A C 1
ATOM 767 O O . VAL A 1 93 ? 9.338 4.866 -19.374 1.00 95.12 93 VAL A O 1
ATOM 770 N N . ARG A 1 94 ? 11.578 5.028 -19.462 1.00 93.44 94 ARG A N 1
ATOM 771 C CA . ARG A 1 94 ? 11.798 4.731 -18.040 1.00 93.44 94 ARG A CA 1
ATOM 772 C C . ARG A 1 94 ? 11.131 5.773 -17.136 1.00 93.44 94 ARG A C 1
ATOM 774 O O . ARG A 1 94 ? 10.468 5.388 -16.178 1.00 93.44 94 ARG A O 1
ATOM 781 N N . ILE A 1 95 ? 11.232 7.058 -17.476 1.00 91.69 95 ILE A N 1
ATOM 782 C CA . ILE A 1 95 ? 10.564 8.147 -16.746 1.00 91.69 95 ILE A CA 1
ATOM 783 C C . ILE A 1 95 ? 9.038 7.991 -16.820 1.00 91.69 95 ILE A C 1
ATOM 785 O O . ILE A 1 95 ? 8.355 8.100 -15.803 1.00 91.69 95 ILE A O 1
ATOM 789 N N . LYS A 1 96 ? 8.476 7.687 -18.001 1.00 93.94 96 LYS A N 1
ATOM 790 C CA . LYS A 1 96 ? 7.031 7.414 -18.150 1.00 93.94 96 LYS A CA 1
ATOM 791 C C . LYS A 1 96 ? 6.581 6.228 -17.290 1.00 93.94 96 LYS A C 1
ATOM 793 O O . LYS A 1 96 ? 5.542 6.314 -16.641 1.00 93.94 96 LYS A O 1
ATOM 798 N N . LEU A 1 97 ? 7.376 5.157 -17.257 1.00 94.00 97 LEU A N 1
ATOM 799 C CA . LEU A 1 97 ? 7.125 3.982 -16.425 1.00 94.00 97 LEU A CA 1
ATOM 800 C C . LEU A 1 97 ? 7.119 4.338 -14.929 1.00 94.00 97 LEU A C 1
ATOM 802 O O . LEU A 1 97 ? 6.170 3.989 -14.232 1.00 94.00 97 LEU A O 1
ATOM 806 N N . GLN A 1 98 ? 8.130 5.067 -14.447 1.00 91.19 98 GLN A N 1
ATOM 807 C CA . GLN A 1 98 ? 8.199 5.525 -13.053 1.00 91.19 98 GLN A CA 1
ATOM 808 C C . GLN A 1 98 ? 7.000 6.405 -12.686 1.00 91.19 98 GLN A C 1
ATOM 810 O O . GLN A 1 98 ? 6.354 6.171 -11.668 1.00 91.19 98 GLN A O 1
ATOM 815 N N . ARG A 1 99 ? 6.633 7.364 -13.546 1.00 91.56 99 ARG A N 1
ATOM 816 C CA . ARG A 1 99 ? 5.452 8.219 -13.342 1.00 91.56 99 ARG A CA 1
ATOM 817 C C . ARG A 1 99 ? 4.164 7.409 -13.186 1.00 91.56 99 ARG A C 1
ATOM 819 O O . ARG A 1 99 ? 3.329 7.757 -12.354 1.00 91.56 99 ARG A O 1
ATOM 826 N N . ASP A 1 100 ? 3.990 6.340 -13.961 1.00 93.31 100 ASP A N 1
ATOM 827 C CA . ASP A 1 100 ? 2.813 5.477 -13.839 1.00 93.31 100 ASP A CA 1
ATOM 828 C C . ASP A 1 100 ? 2.834 4.659 -12.537 1.00 93.31 100 ASP A C 1
ATOM 830 O O . ASP A 1 100 ? 1.793 4.557 -11.888 1.00 93.31 100 ASP A O 1
ATOM 834 N N . TYR A 1 101 ? 3.997 4.164 -12.095 1.00 90.56 101 TYR A N 1
ATOM 835 C CA . TYR A 1 101 ? 4.133 3.532 -10.775 1.00 90.56 101 TYR A CA 1
ATOM 836 C C . TYR A 1 101 ? 3.766 4.482 -9.628 1.00 90.56 101 TYR A C 1
ATOM 838 O O . TYR A 1 101 ? 2.962 4.105 -8.778 1.00 90.56 101 TYR A O 1
ATOM 846 N N . HIS A 1 102 ? 4.270 5.723 -9.634 1.00 90.12 102 HIS A N 1
ATOM 847 C CA . HIS A 1 102 ? 3.911 6.724 -8.619 1.00 90.12 102 HIS A CA 1
ATOM 848 C C . HIS A 1 102 ? 2.408 7.016 -8.608 1.00 90.12 102 HIS A C 1
ATOM 850 O O . HIS A 1 102 ? 1.791 7.066 -7.546 1.00 90.12 102 HIS A O 1
ATOM 856 N N . LYS A 1 103 ? 1.781 7.152 -9.785 1.00 92.19 103 LYS A N 1
ATOM 857 C CA . LYS A 1 103 ? 0.326 7.357 -9.878 1.00 92.19 103 LYS A CA 1
ATOM 858 C C . LYS A 1 103 ? -0.458 6.200 -9.267 1.00 92.19 103 LYS A C 1
ATOM 860 O O . LYS A 1 103 ? -1.432 6.444 -8.561 1.00 92.19 103 LYS A O 1
ATOM 865 N N . ILE A 1 104 ? -0.050 4.962 -9.539 1.00 90.50 104 ILE A N 1
ATOM 866 C CA . ILE A 1 104 ? -0.687 3.778 -8.957 1.00 90.50 104 ILE A CA 1
ATOM 867 C C . ILE A 1 104 ? -0.530 3.771 -7.435 1.00 90.50 104 ILE A C 1
ATOM 869 O O . ILE A 1 104 ? -1.530 3.610 -6.738 1.00 90.50 104 ILE A O 1
ATOM 873 N N . ALA A 1 105 ? 0.686 3.999 -6.930 1.00 89.00 105 ALA A N 1
ATOM 874 C CA . ALA A 1 105 ? 0.961 4.033 -5.497 1.00 89.00 105 ALA A CA 1
ATOM 875 C C . ALA A 1 105 ? 0.123 5.105 -4.781 1.00 89.00 105 ALA A C 1
ATOM 877 O O . ALA A 1 105 ? -0.469 4.823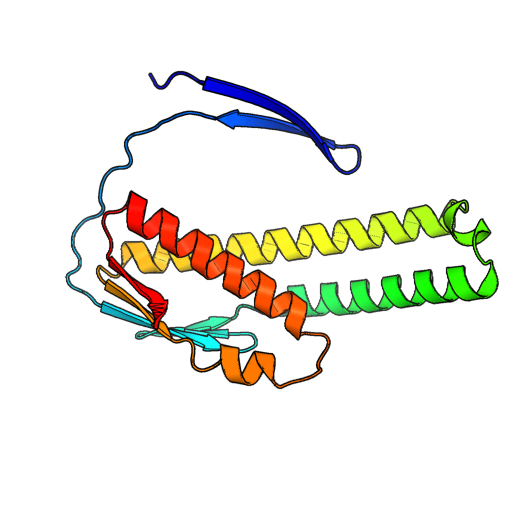 -3.743 1.00 89.00 105 ALA A O 1
ATOM 878 N N . ASN A 1 106 ? -0.008 6.298 -5.370 1.00 91.94 106 ASN A N 1
ATOM 879 C CA . ASN A 1 106 ? -0.818 7.381 -4.808 1.00 91.94 106 ASN A CA 1
ATOM 880 C C . ASN A 1 106 ? -2.313 7.036 -4.776 1.00 91.94 106 ASN A C 1
ATOM 882 O O . ASN A 1 106 ? -2.959 7.260 -3.758 1.00 91.94 106 ASN A O 1
ATOM 886 N N . ILE A 1 107 ? -2.858 6.458 -5.855 1.00 92.75 107 ILE A N 1
ATOM 887 C CA . ILE A 1 107 ? -4.267 6.029 -5.905 1.00 92.75 107 ILE A CA 1
ATOM 888 C C . ILE A 1 107 ? -4.540 4.956 -4.847 1.00 92.75 107 ILE A C 1
ATOM 890 O O . ILE A 1 107 ? -5.526 5.034 -4.122 1.00 92.75 107 ILE A O 1
ATOM 894 N N . GLN A 1 108 ? -3.665 3.955 -4.747 1.00 91.31 108 GLN A N 1
ATOM 895 C CA . GLN A 1 108 ? -3.804 2.890 -3.760 1.00 91.31 108 GLN A CA 1
ATOM 896 C C . GLN A 1 108 ? -3.679 3.416 -2.329 1.00 91.31 108 GLN A C 1
ATOM 898 O O . GLN A 1 108 ? -4.478 3.049 -1.474 1.00 91.31 108 GLN A O 1
ATOM 903 N N . ASN A 1 109 ? -2.719 4.306 -2.067 1.00 93.81 109 ASN A N 1
ATOM 904 C CA . ASN A 1 109 ? -2.560 4.921 -0.756 1.00 93.81 109 ASN A CA 1
ATOM 905 C C . ASN A 1 109 ? -3.789 5.754 -0.368 1.00 93.81 109 ASN A C 1
ATOM 907 O O . ASN A 1 109 ? -4.258 5.625 0.754 1.00 93.81 109 ASN A O 1
ATOM 911 N N . ASP A 1 110 ? -4.341 6.554 -1.284 1.00 95.75 110 ASP A N 1
ATOM 912 C CA . ASP A 1 110 ? -5.569 7.325 -1.046 1.00 95.75 110 ASP A CA 1
ATOM 913 C C . ASP A 1 110 ? -6.761 6.418 -0.695 1.00 95.75 110 ASP A C 1
ATOM 915 O O . ASP A 1 110 ? -7.436 6.645 0.311 1.00 95.75 110 ASP A O 1
ATOM 919 N N . LEU A 1 111 ? -6.965 5.337 -1.460 1.00 94.88 111 LEU A N 1
ATOM 920 C CA . LEU A 1 111 ? -8.004 4.338 -1.184 1.00 94.88 111 LEU A CA 1
ATOM 921 C C . LEU A 1 111 ? -7.854 3.736 0.218 1.00 94.88 111 LEU A C 1
ATOM 923 O O . LEU A 1 111 ? -8.809 3.729 0.995 1.00 94.88 111 LEU A O 1
ATOM 927 N N . LEU A 1 112 ? -6.652 3.264 0.560 1.00 95.50 112 LEU A N 1
ATOM 928 C CA . LEU A 1 112 ? -6.390 2.654 1.863 1.00 95.50 112 LEU A CA 1
ATOM 929 C C . LEU A 1 112 ? -6.534 3.657 3.006 1.00 95.50 112 LEU A C 1
ATOM 931 O O . LEU A 1 112 ? -7.089 3.315 4.048 1.00 95.50 112 LEU A O 1
ATOM 935 N N . GLN A 1 113 ? -6.073 4.896 2.826 1.00 97.31 113 GLN A N 1
ATOM 936 C CA . GLN A 1 113 ? -6.210 5.945 3.832 1.00 97.31 113 GLN A CA 1
ATOM 937 C C . GLN A 1 113 ? -7.683 6.237 4.121 1.00 97.31 113 GLN A C 1
ATOM 939 O O . GLN A 1 113 ? -8.084 6.230 5.284 1.00 97.31 113 GLN A O 1
ATOM 944 N N . LYS A 1 114 ? -8.506 6.416 3.084 1.00 97.25 114 LYS A N 1
ATOM 945 C CA . LYS A 1 114 ? -9.949 6.648 3.236 1.00 97.25 114 LYS A CA 1
ATOM 946 C C . LYS A 1 114 ? -10.645 5.469 3.904 1.00 97.25 114 LYS A C 1
ATOM 948 O O . LYS A 1 114 ? -11.381 5.664 4.869 1.00 97.25 114 LYS A O 1
ATOM 953 N N . PHE A 1 115 ? -10.373 4.253 3.437 1.00 96.88 115 PHE A N 1
ATOM 954 C CA . PHE A 1 115 ? -11.014 3.058 3.974 1.00 96.88 115 PHE A CA 1
ATOM 955 C C . PHE A 1 115 ? -10.644 2.803 5.437 1.00 96.88 115 PHE A C 1
ATOM 957 O O . PHE A 1 115 ? -11.522 2.653 6.278 1.00 96.88 115 PHE A O 1
ATOM 964 N N . THR A 1 116 ? -9.356 2.839 5.779 1.00 97.19 116 THR A N 1
ATOM 965 C CA . THR A 1 116 ? -8.914 2.664 7.173 1.00 97.19 116 THR A CA 1
ATOM 966 C C . THR A 1 116 ? -9.449 3.761 8.088 1.00 97.19 116 THR A C 1
ATOM 968 O O . THR A 1 116 ? -9.819 3.455 9.214 1.00 97.19 116 THR A O 1
ATOM 971 N N . THR A 1 117 ? -9.557 5.015 7.617 1.00 97.19 117 THR A N 1
ATOM 972 C CA . THR A 1 117 ? -10.218 6.095 8.374 1.00 97.19 117 THR A CA 1
ATOM 973 C C . THR A 1 117 ? -11.693 5.784 8.619 1.00 97.19 117 THR A C 1
ATOM 975 O O . THR A 1 117 ? -12.158 5.977 9.739 1.00 97.19 117 THR A O 1
ATOM 978 N N . LYS A 1 118 ? -12.413 5.276 7.608 1.00 96.69 118 LYS A N 1
ATOM 979 C CA . LYS A 1 118 ? -13.807 4.834 7.759 1.00 96.69 118 LYS A CA 1
ATOM 980 C C . LYS A 1 118 ? -13.918 3.751 8.835 1.00 96.69 118 LYS A C 1
ATOM 982 O O . LYS A 1 118 ? -14.742 3.880 9.731 1.00 96.69 118 LYS A O 1
ATOM 987 N N . LEU A 1 119 ? -13.048 2.740 8.796 1.00 96.88 119 LEU A N 1
ATOM 988 C CA . LEU A 1 119 ? -13.073 1.648 9.769 1.00 96.88 119 LEU A CA 1
ATOM 989 C C . LEU A 1 119 ? -12.889 2.148 11.209 1.00 96.88 119 LEU A C 1
ATOM 991 O O . LEU A 1 119 ? -13.714 1.856 12.066 1.00 96.88 119 LEU A O 1
ATOM 995 N N . VAL A 1 120 ? -11.859 2.954 11.479 1.00 96.94 120 VAL A N 1
ATOM 996 C CA . VAL A 1 120 ? -11.598 3.459 12.844 1.00 96.94 120 VAL A CA 1
ATOM 997 C C . VAL A 1 120 ? -12.597 4.523 13.315 1.00 96.94 120 VAL A C 1
ATOM 999 O O . VAL A 1 120 ? -12.597 4.875 14.492 1.00 96.94 120 VAL A O 1
ATOM 1002 N N . ASN A 1 121 ? -13.406 5.087 12.413 1.00 96.19 121 ASN A N 1
ATOM 1003 C CA . ASN A 1 121 ? -14.524 5.959 12.780 1.00 96.19 121 ASN A CA 1
ATOM 1004 C C . ASN A 1 121 ? -15.743 5.154 13.230 1.00 96.19 121 ASN A C 1
ATOM 1006 O O . ASN A 1 121 ? -16.440 5.584 14.142 1.00 96.19 121 ASN A O 1
ATOM 1010 N N . ASN A 1 122 ? -15.984 4.009 12.590 1.00 96.12 122 ASN A N 1
ATOM 1011 C CA . ASN A 1 122 ? -17.240 3.278 12.722 1.00 96.12 122 ASN A CA 1
ATOM 1012 C C . ASN A 1 122 ? -17.148 2.069 13.660 1.00 96.12 122 ASN A C 1
ATOM 1014 O O . ASN A 1 122 ? -18.183 1.598 14.119 1.00 96.12 122 ASN A O 1
ATOM 1018 N N . TYR A 1 123 ? -15.941 1.573 13.954 1.00 96.94 123 TYR A N 1
ATOM 1019 C CA . TYR A 1 123 ? -15.742 0.354 14.737 1.00 96.94 123 TYR A CA 1
ATOM 1020 C C . TYR A 1 123 ? -14.696 0.529 15.838 1.00 96.94 123 TYR A C 1
ATOM 1022 O O . TYR A 1 123 ? -13.674 1.200 15.667 1.00 96.94 123 TYR A O 1
ATOM 1030 N N . ASP A 1 124 ? -14.938 -0.139 16.966 1.00 96.38 124 ASP A N 1
ATOM 1031 C CA . ASP A 1 124 ? -14.026 -0.186 18.108 1.00 96.38 124 ASP A CA 1
ATOM 1032 C C . ASP A 1 124 ? -13.104 -1.406 18.083 1.00 96.38 124 ASP A C 1
ATOM 1034 O O . ASP A 1 124 ? -11.985 -1.345 18.597 1.00 96.38 124 ASP A O 1
ATOM 1038 N N . GLN A 1 125 ? -13.556 -2.501 17.468 1.00 96.31 125 GLN A N 1
ATOM 1039 C CA . GLN A 1 125 ? -12.769 -3.712 17.266 1.00 96.31 125 GLN A CA 1
ATOM 1040 C C . GLN A 1 125 ? -12.769 -4.095 15.787 1.00 96.31 125 GLN A C 1
ATOM 1042 O O . GLN A 1 125 ? -13.825 -4.315 15.200 1.00 96.31 125 GLN A O 1
ATOM 1047 N N . ILE A 1 126 ? -11.580 -4.203 15.201 1.00 96.19 126 ILE A N 1
ATOM 1048 C CA . ILE A 1 126 ? -11.391 -4.533 13.790 1.00 96.19 126 ILE A CA 1
ATOM 1049 C C . ILE A 1 126 ? -10.521 -5.785 13.701 1.00 96.19 126 ILE A C 1
ATOM 1051 O O . ILE A 1 126 ? -9.405 -5.816 14.222 1.00 96.19 126 ILE A O 1
ATOM 1055 N N . VAL A 1 127 ? -11.041 -6.831 13.072 1.00 93.75 127 VAL A N 1
ATOM 1056 C CA . VAL A 1 127 ? -10.324 -8.084 12.809 1.00 93.75 127 VAL A CA 1
ATOM 1057 C C . VAL A 1 127 ? -9.908 -8.106 11.341 1.00 93.75 127 VAL A C 1
ATOM 1059 O O . VAL A 1 127 ? -10.692 -7.704 10.488 1.00 93.75 127 VAL A O 1
ATOM 1062 N N . ILE A 1 128 ? -8.683 -8.529 11.035 1.00 90.56 128 ILE A N 1
ATOM 1063 C CA . ILE A 1 128 ? -8.235 -8.772 9.656 1.00 90.56 128 ILE A CA 1
ATOM 1064 C C . ILE A 1 128 ? -8.053 -10.272 9.481 1.00 90.56 128 ILE A C 1
ATOM 1066 O O . ILE A 1 128 ? -7.180 -10.835 10.137 1.00 90.56 128 ILE A O 1
ATOM 1070 N N . GLU A 1 129 ? -8.817 -10.874 8.573 1.00 81.69 129 GLU A N 1
ATOM 1071 C CA . GLU A 1 129 ? -8.758 -12.311 8.292 1.00 81.69 129 GLU A CA 1
ATOM 1072 C C . GLU A 1 129 ? -7.668 -12.637 7.243 1.00 81.69 129 GLU A C 1
ATOM 1074 O O . GLU A 1 129 ? -7.606 -12.036 6.167 1.00 81.69 129 GLU A O 1
ATOM 1079 N N . ASP A 1 130 ? -6.769 -13.576 7.564 1.00 67.94 130 ASP A N 1
ATOM 1080 C CA . ASP A 1 130 ? -5.566 -13.966 6.797 1.00 67.94 130 ASP A CA 1
ATOM 1081 C C . ASP A 1 130 ? -5.837 -15.121 5.790 1.00 67.94 130 ASP A C 1
ATOM 1083 O O . ASP A 1 130 ? -4.966 -15.526 5.017 1.00 67.94 130 ASP A O 1
ATOM 1087 N N . LEU A 1 131 ? -7.080 -15.615 5.692 1.00 58.22 131 LEU A N 1
ATOM 1088 C CA . LEU A 1 131 ? -7.469 -16.754 4.833 1.00 58.22 131 LEU A CA 1
ATOM 1089 C C . LEU A 1 131 ? -7.039 -16.607 3.357 1.00 58.22 131 LEU A C 1
ATOM 1091 O O . LEU A 1 131 ? -6.639 -17.580 2.707 1.00 58.22 131 LEU A O 1
ATOM 1095 N N . ALA A 1 132 ? -7.053 -15.390 2.810 1.00 55.50 132 ALA A N 1
ATOM 1096 C CA . ALA A 1 132 ? -6.642 -15.138 1.431 1.00 55.50 132 ALA A CA 1
ATOM 1097 C C . ALA A 1 132 ? -5.114 -15.131 1.223 1.00 55.50 132 ALA A C 1
ATOM 1099 O O . ALA A 1 132 ? -4.648 -15.396 0.110 1.00 55.50 132 ALA A O 1
ATOM 1100 N N . ILE A 1 133 ? -4.300 -14.864 2.252 1.00 54.97 133 ILE A N 1
ATOM 1101 C CA . ILE A 1 133 ? -2.845 -14.691 2.099 1.00 54.97 133 ILE A CA 1
ATOM 1102 C C . ILE A 1 133 ? -2.163 -16.021 1.820 1.00 54.97 133 ILE A C 1
ATOM 1104 O O . ILE A 1 133 ? -1.302 -16.077 0.935 1.00 54.97 133 ILE A O 1
ATOM 1108 N N . GLN A 1 134 ? -2.567 -17.092 2.510 1.00 57.09 134 GLN A N 1
ATOM 1109 C CA . GLN A 1 134 ? -2.062 -18.440 2.240 1.00 57.09 134 GLN A CA 1
ATOM 1110 C C . GLN A 1 134 ? -2.332 -18.823 0.778 1.00 57.09 134 GLN A C 1
ATOM 1112 O O . GLN A 1 134 ? -1.423 -19.212 0.042 1.00 57.09 134 GLN A O 1
ATOM 1117 N N . LYS A 1 135 ? -3.546 -18.558 0.283 1.00 57.09 135 LYS A N 1
ATOM 1118 C CA . LYS A 1 135 ? -3.928 -18.820 -1.114 1.00 57.09 135 LYS A CA 1
ATOM 1119 C C . LYS A 1 135 ? -3.177 -17.923 -2.113 1.00 57.09 135 LYS A C 1
ATOM 1121 O O . LYS A 1 135 ? -2.759 -18.370 -3.185 1.00 57.09 135 LYS A O 1
ATOM 1126 N N . MET A 1 136 ? -2.911 -16.668 -1.743 1.00 57.53 136 MET A N 1
ATOM 1127 C CA . MET A 1 136 ? -2.045 -15.757 -2.499 1.00 57.53 136 MET A CA 1
ATOM 1128 C C . MET A 1 136 ? -0.568 -16.177 -2.463 1.00 57.53 136 MET A C 1
ATOM 1130 O O . MET A 1 136 ? 0.203 -15.741 -3.323 1.00 57.53 136 MET A O 1
ATOM 1134 N N . MET A 1 137 ? -0.108 -16.934 -1.455 1.00 50.94 137 MET A N 1
ATOM 1135 C CA . MET A 1 137 ? 1.266 -17.466 -1.360 1.00 50.94 137 MET A CA 1
ATOM 1136 C C . MET A 1 137 ? 1.484 -18.622 -2.324 1.00 50.94 137 MET A C 1
ATOM 1138 O O . MET A 1 137 ? 2.567 -18.697 -2.903 1.00 50.94 137 MET A O 1
ATOM 1142 N N . MET A 1 138 ? 0.446 -19.406 -2.604 1.00 49.34 138 MET A N 1
ATOM 1143 C CA . MET A 1 138 ? 0.534 -20.614 -3.428 1.00 49.34 138 MET A CA 1
ATOM 1144 C C . MET A 1 138 ? 0.409 -20.383 -4.946 1.00 49.34 138 MET A C 1
ATOM 1146 O O . MET A 1 138 ? 0.718 -21.276 -5.725 1.00 49.34 138 MET A O 1
ATOM 1150 N N . THR A 1 139 ? 0.003 -19.195 -5.411 1.00 51.56 139 THR A N 1
ATOM 1151 C CA . THR A 1 139 ? -0.227 -18.920 -6.848 1.00 51.56 139 THR A CA 1
ATOM 1152 C C . THR A 1 139 ? 0.895 -18.085 -7.503 1.00 51.56 139 THR A C 1
ATOM 1154 O O . THR A 1 139 ? 1.497 -17.215 -6.867 1.00 51.56 139 THR A O 1
ATOM 1157 N N . HIS A 1 140 ? 1.204 -18.352 -8.785 1.00 48.75 140 HIS A N 1
ATOM 1158 C CA . HIS A 1 140 ? 2.362 -17.824 -9.549 1.00 48.75 140 HIS A CA 1
ATOM 1159 C C . HIS A 1 140 ? 2.056 -16.603 -10.460 1.00 48.75 140 HIS A C 1
ATOM 1161 O O . HIS A 1 140 ? 2.756 -16.351 -11.440 1.00 48.75 140 HIS A O 1
ATOM 1167 N N . VAL A 1 141 ? 1.015 -15.811 -10.175 1.00 52.66 141 VAL A N 1
ATOM 1168 C CA . VAL A 1 141 ? 0.558 -14.733 -11.082 1.00 52.66 141 VAL A CA 1
ATOM 1169 C C . VAL A 1 141 ? 1.210 -13.376 -10.760 1.00 52.66 141 VAL A C 1
ATOM 1171 O O . VAL A 1 141 ? 1.336 -12.987 -9.601 1.00 52.66 141 VAL A O 1
ATOM 1174 N N . ALA A 1 142 ? 1.580 -12.605 -11.792 1.00 50.22 142 ALA A N 1
ATOM 1175 C CA . ALA A 1 142 ? 2.260 -11.301 -11.692 1.00 50.22 142 ALA A CA 1
ATOM 1176 C C . ALA A 1 142 ? 1.516 -10.218 -10.871 1.00 50.22 142 ALA A C 1
ATOM 1178 O O . ALA A 1 142 ? 2.128 -9.242 -10.438 1.00 50.22 142 ALA A O 1
ATOM 1179 N N . SER A 1 143 ? 0.215 -10.382 -10.614 1.00 57.62 143 SER A N 1
ATOM 1180 C CA . SER A 1 143 ? -0.582 -9.521 -9.724 1.00 57.62 143 SER A CA 1
ATOM 1181 C C . SER A 1 143 ? -0.234 -9.683 -8.233 1.00 57.62 143 SER A C 1
ATOM 1183 O O . SER A 1 143 ? -0.592 -8.825 -7.425 1.00 57.62 143 SER A O 1
ATOM 1185 N N . LYS A 1 144 ? 0.515 -10.731 -7.857 1.00 65.50 144 LYS A N 1
ATOM 1186 C CA . LYS A 1 144 ? 0.839 -11.098 -6.468 1.00 65.50 144 LYS A CA 1
ATOM 1187 C C . LYS A 1 144 ? 1.683 -10.063 -5.729 1.00 65.50 144 LYS A C 1
ATOM 1189 O O . LYS A 1 144 ? 1.343 -9.705 -4.607 1.00 65.50 144 LYS A O 1
ATOM 1194 N N . GLY A 1 145 ? 2.772 -9.574 -6.329 1.00 68.00 145 GLY A N 1
ATOM 1195 C CA . GLY A 1 145 ? 3.660 -8.605 -5.663 1.00 68.00 145 GLY A CA 1
ATOM 1196 C C . GLY A 1 145 ? 2.941 -7.293 -5.345 1.00 68.00 145 GLY A C 1
ATOM 1197 O O . GLY A 1 145 ? 3.054 -6.751 -4.249 1.00 68.00 145 GLY A O 1
ATOM 1198 N N . MET A 1 146 ? 2.110 -6.854 -6.290 1.00 68.50 146 MET A N 1
ATOM 1199 C CA . MET A 1 146 ? 1.270 -5.667 -6.177 1.00 68.50 146 MET A CA 1
ATOM 1200 C C . MET A 1 146 ? 0.277 -5.777 -5.014 1.00 68.50 146 MET A C 1
ATOM 1202 O O . MET A 1 146 ? 0.176 -4.880 -4.181 1.00 68.50 146 MET A O 1
ATOM 1206 N N . GLN A 1 147 ? -0.450 -6.892 -4.952 1.00 73.88 147 GLN A N 1
ATOM 1207 C CA . GLN A 1 147 ? -1.491 -7.098 -3.953 1.00 73.88 147 GLN A CA 1
ATOM 1208 C C . GLN A 1 147 ? -0.909 -7.362 -2.560 1.00 73.88 147 GLN A C 1
ATOM 1210 O O . GLN A 1 147 ? -1.444 -6.867 -1.575 1.00 73.88 147 GLN A O 1
ATOM 1215 N N . ARG A 1 148 ? 0.231 -8.062 -2.470 1.00 75.94 148 ARG A N 1
ATOM 1216 C CA . ARG A 1 148 ? 0.985 -8.214 -1.215 1.00 75.94 148 ARG A CA 1
ATOM 1217 C C . ARG A 1 148 ? 1.419 -6.872 -0.648 1.00 75.94 148 ARG A C 1
ATOM 1219 O O . ARG A 1 148 ? 1.228 -6.623 0.537 1.00 75.94 148 ARG A O 1
ATOM 1226 N N . SER A 1 149 ? 1.979 -6.009 -1.496 1.00 81.12 149 SER A N 1
ATOM 1227 C CA . SER A 1 149 ? 2.396 -4.666 -1.089 1.00 81.12 149 SER A CA 1
ATOM 1228 C C . SER A 1 149 ? 1.203 -3.836 -0.610 1.00 81.12 149 SER A C 1
ATOM 1230 O O . SER A 1 149 ? 1.276 -3.229 0.457 1.00 81.12 149 SER A O 1
ATOM 1232 N N . LEU A 1 150 ? 0.079 -3.880 -1.336 1.00 84.50 150 LEU A N 1
ATOM 1233 C CA . LEU A 1 150 ? -1.159 -3.209 -0.936 1.00 84.50 150 LEU A CA 1
ATOM 1234 C C . LEU A 1 150 ? -1.664 -3.703 0.425 1.00 84.50 150 LEU A C 1
ATOM 1236 O O . LEU A 1 150 ? -2.038 -2.900 1.272 1.00 84.50 150 LEU A O 1
ATOM 1240 N N . PHE A 1 151 ? -1.652 -5.013 0.651 1.00 85.44 151 PHE A N 1
ATOM 1241 C CA . PHE A 1 151 ? -2.102 -5.591 1.907 1.00 85.44 151 PHE A CA 1
ATOM 1242 C C . PHE A 1 151 ? -1.187 -5.239 3.086 1.00 85.44 151 PHE A C 1
ATOM 1244 O O . PHE A 1 151 ? -1.663 -4.810 4.135 1.00 85.44 151 PHE A O 1
ATOM 1251 N N . SER A 1 152 ? 0.131 -5.350 2.901 1.00 86.75 152 SER A N 1
ATOM 1252 C CA . SER A 1 152 ? 1.105 -4.923 3.909 1.00 86.75 152 SER A CA 1
ATOM 1253 C C . SER A 1 152 ? 0.902 -3.453 4.277 1.00 86.75 152 SER A C 1
ATOM 1255 O O . SER A 1 152 ? 0.942 -3.098 5.452 1.00 86.75 152 SER A O 1
ATOM 1257 N N . ARG A 1 153 ? 0.635 -2.604 3.276 1.00 91.50 153 ARG A N 1
ATOM 1258 C CA . ARG A 1 153 ? 0.320 -1.185 3.462 1.00 91.50 153 ARG A CA 1
ATOM 1259 C C . ARG A 1 153 ? -1.005 -0.994 4.206 1.00 91.50 153 ARG A C 1
ATOM 1261 O O . ARG A 1 153 ? -1.076 -0.137 5.077 1.00 91.50 153 ARG A O 1
ATOM 1268 N N . PHE A 1 154 ? -2.038 -1.779 3.897 1.00 93.31 154 PHE A N 1
ATOM 1269 C CA . PHE A 1 154 ? -3.323 -1.743 4.602 1.00 93.31 154 PHE A CA 1
ATOM 1270 C C . PHE A 1 154 ? -3.159 -2.084 6.086 1.00 93.31 154 PHE A C 1
ATOM 1272 O O . PHE A 1 154 ? -3.574 -1.281 6.919 1.00 93.31 154 PHE A O 1
ATOM 1279 N N . ARG A 1 155 ? -2.495 -3.208 6.406 1.00 92.25 155 ARG A N 1
ATOM 1280 C CA . ARG A 1 155 ? -2.167 -3.596 7.788 1.00 92.25 155 ARG A CA 1
ATOM 1281 C C . ARG A 1 155 ? -1.426 -2.471 8.501 1.00 92.25 155 ARG A C 1
ATOM 1283 O O . ARG A 1 155 ? -1.891 -2.008 9.531 1.00 92.25 155 ARG A O 1
ATOM 1290 N N . GLN A 1 156 ? -0.341 -1.971 7.906 1.00 94.25 156 GLN A N 1
ATOM 1291 C CA . GLN A 1 156 ? 0.453 -0.886 8.484 1.00 94.25 156 GLN A CA 1
ATOM 1292 C C . GLN A 1 156 ? -0.395 0.355 8.787 1.00 94.25 156 GLN A C 1
ATOM 1294 O O . GLN A 1 156 ? -0.307 0.899 9.886 1.00 94.25 156 GLN A O 1
ATOM 1299 N N . ILE A 1 157 ? -1.217 0.800 7.826 1.00 96.62 157 ILE A N 1
ATOM 1300 C CA . ILE A 1 157 ? -2.036 2.004 7.995 1.00 96.62 157 ILE A CA 1
ATOM 1301 C C . ILE A 1 157 ? -3.085 1.815 9.087 1.00 96.62 157 ILE A C 1
ATOM 1303 O O . ILE A 1 157 ? -3.302 2.704 9.909 1.00 96.62 157 ILE A O 1
ATOM 1307 N N . LEU A 1 158 ? -3.755 0.666 9.080 1.00 96.38 158 LEU A N 1
ATOM 1308 C CA . LEU A 1 158 ? -4.804 0.389 10.042 1.00 96.38 158 LEU A CA 1
ATOM 1309 C C . LEU A 1 158 ? -4.241 0.259 11.459 1.00 96.38 158 LEU A C 1
ATOM 1311 O O . LEU A 1 158 ? -4.821 0.831 12.375 1.00 96.38 158 LEU A O 1
ATOM 1315 N N . THR A 1 159 ? -3.096 -0.410 11.627 1.00 95.88 159 THR A N 1
ATOM 1316 C CA . THR A 1 159 ? -2.420 -0.554 12.923 1.00 95.88 159 THR A CA 1
ATOM 1317 C C . THR A 1 159 ? -2.154 0.803 13.565 1.00 95.88 159 THR A C 1
ATOM 1319 O O . THR A 1 159 ? -2.669 1.053 14.654 1.00 95.88 159 THR A O 1
ATOM 1322 N N . TYR A 1 160 ? -1.459 1.720 12.877 1.00 95.56 160 TYR A N 1
ATOM 1323 C CA . TYR A 1 160 ? -1.137 3.012 13.494 1.00 95.56 160 TYR A CA 1
ATOM 1324 C C . TYR A 1 160 ? -2.395 3.854 13.766 1.00 95.56 160 TYR A C 1
ATOM 1326 O O . TYR A 1 160 ? -2.445 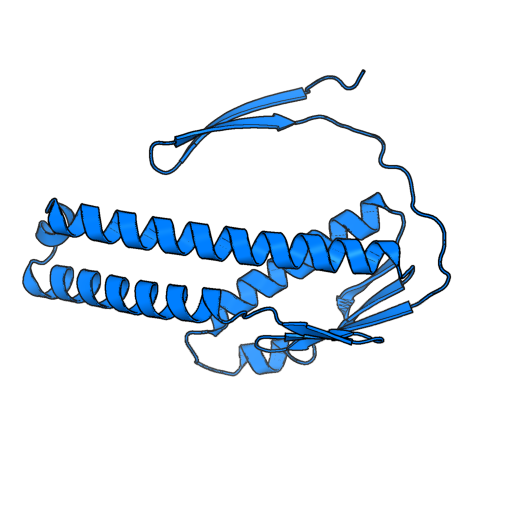4.600 14.739 1.00 95.56 160 TYR A O 1
ATOM 1334 N N . LYS A 1 161 ? -3.446 3.751 12.937 1.00 96.75 161 LYS A N 1
ATOM 1335 C CA . LYS A 1 161 ? -4.707 4.470 13.195 1.00 96.75 161 LYS A CA 1
ATOM 1336 C C . LYS A 1 161 ? -5.459 3.900 14.389 1.00 96.75 161 LYS A C 1
ATOM 1338 O O . LYS A 1 161 ? -6.083 4.659 15.126 1.00 96.75 161 LYS A O 1
ATOM 1343 N N . CYS A 1 162 ? -5.425 2.586 14.574 1.00 96.31 162 CYS A N 1
ATOM 1344 C CA . CYS A 1 162 ? -5.995 1.954 15.754 1.00 96.31 162 CYS A CA 1
ATOM 1345 C C . CYS A 1 162 ? -5.260 2.404 17.020 1.00 96.31 162 CYS A C 1
ATOM 1347 O O . CYS A 1 162 ? -5.922 2.776 17.986 1.00 96.31 162 CYS A O 1
ATOM 1349 N N . GLU A 1 163 ? -3.927 2.478 16.980 1.00 94.75 163 GLU A N 1
ATOM 1350 C CA . GLU A 1 163 ? -3.109 3.033 18.067 1.00 94.75 163 GLU A CA 1
ATOM 1351 C C . GLU A 1 163 ? -3.474 4.495 18.363 1.00 94.75 163 GLU A C 1
ATOM 1353 O O . GLU A 1 163 ? -3.748 4.845 19.508 1.00 94.75 163 GLU A O 1
ATOM 1358 N N . TRP A 1 164 ? -3.558 5.340 17.333 1.00 95.19 164 TRP A N 1
ATOM 1359 C CA . TRP A 1 164 ? -3.911 6.757 17.474 1.00 95.19 164 TRP A CA 1
ATOM 1360 C C . TRP A 1 164 ? -5.295 7.001 18.073 1.00 95.19 164 TRP A C 1
ATOM 1362 O O . TRP A 1 164 ? -5.477 7.945 18.836 1.00 95.19 164 TRP A O 1
ATOM 1372 N N . TYR A 1 165 ? -6.283 6.188 17.701 1.00 96.19 165 TYR A N 1
ATOM 1373 C CA . TYR A 1 165 ? -7.682 6.421 18.067 1.00 96.19 165 TYR A CA 1
ATOM 1374 C C . TYR A 1 165 ? -8.198 5.478 19.156 1.00 96.19 165 TYR A C 1
ATOM 1376 O O . TYR A 1 165 ? -9.414 5.399 19.353 1.00 96.19 165 TYR A O 1
ATOM 1384 N N . SER A 1 166 ? -7.298 4.783 19.859 1.00 94.75 166 SER A N 1
ATOM 1385 C CA . SER A 1 166 ? -7.615 3.818 20.919 1.00 94.75 166 SER A CA 1
ATOM 1386 C C . SER A 1 166 ? -8.611 2.739 20.473 1.00 94.75 166 SER A C 1
ATOM 1388 O O . SER A 1 166 ? -9.549 2.402 21.199 1.00 94.75 166 SER A O 1
ATOM 1390 N N . LYS A 1 167 ? -8.430 2.213 19.255 1.00 96.12 167 LYS A N 1
ATOM 1391 C CA . LYS A 1 167 ? -9.222 1.107 18.691 1.00 96.12 167 LYS A CA 1
ATOM 1392 C C . LYS A 1 167 ? -8.445 -0.205 18.791 1.00 96.12 167 LYS A C 1
ATOM 1394 O O . LYS A 1 167 ? -7.218 -0.215 18.743 1.00 96.12 167 LYS A O 1
ATOM 1399 N N . LYS A 1 168 ? -9.151 -1.331 18.906 1.00 96.19 168 LYS A N 1
ATOM 1400 C CA . LYS A 1 168 ? -8.534 -2.661 18.985 1.00 96.19 168 LYS A CA 1
ATOM 1401 C C . LYS A 1 168 ? -8.412 -3.274 17.592 1.00 96.19 168 LYS A C 1
ATOM 1403 O O . LYS A 1 168 ? -9.420 -3.462 16.915 1.00 96.19 168 LYS A O 1
ATOM 1408 N N . ILE A 1 169 ? -7.199 -3.650 17.197 1.00 94.31 169 ILE A N 1
ATOM 1409 C CA . ILE A 1 169 ? -6.938 -4.436 15.987 1.00 94.31 169 ILE A CA 1
ATOM 1410 C C . ILE A 1 169 ? -6.561 -5.869 16.369 1.00 94.31 169 ILE A C 1
ATOM 1412 O O . ILE A 1 169 ? -5.768 -6.067 17.286 1.00 94.31 169 ILE A O 1
ATOM 1416 N N . ASN A 1 170 ? -7.125 -6.865 15.686 1.00 90.88 170 ASN A N 1
ATOM 1417 C CA . ASN A 1 170 ? -6.686 -8.258 15.794 1.00 90.88 170 ASN A CA 1
ATOM 1418 C C . ASN A 1 170 ? -6.279 -8.749 14.406 1.00 90.88 170 ASN A C 1
ATOM 1420 O O . ASN A 1 170 ? -7.019 -8.570 13.439 1.00 90.88 170 ASN A O 1
ATOM 1424 N N . LEU A 1 171 ? -5.093 -9.338 14.315 1.00 82.38 171 LEU A N 1
ATOM 1425 C CA . LEU A 1 171 ? -4.570 -9.939 13.095 1.00 82.38 171 LEU A CA 1
ATOM 1426 C C . LEU A 1 171 ? -4.708 -11.453 13.269 1.00 82.38 171 LEU A C 1
ATOM 1428 O O . LEU A 1 171 ? -4.089 -11.996 14.183 1.00 82.38 171 LEU A O 1
ATOM 1432 N N . SER A 1 172 ? -5.555 -12.091 12.463 1.00 67.69 172 SER A N 1
ATOM 1433 C CA . SER A 1 172 ? -5.866 -13.527 12.539 1.00 67.69 172 SER A CA 1
ATOM 1434 C C . SER A 1 172 ? -5.548 -14.214 11.233 1.00 67.69 172 SER A C 1
ATOM 1436 O O . SER A 1 172 ? -6.135 -13.744 10.234 1.00 67.69 172 SER A O 1
#

Secondary structure (DSSP, 8-state):
-PPEEEEEEEEETTEEEEEEEE---PPPPPP---EEEEEE-SSEEEETTEEEESS-HHHHHHHHHHHHHHHHHHHHHHHHGGGGGGSHHHHHHHHHHHHHHHHHHHHHHHHHHHHHHHHHHH-SEEEEE-HHHHHHHH---THHHHHHHHHHHHHHHHHHHHHHTT-EEEE-

Radius of gyration: 20.25 Å; chains: 1; bounding box: 46×45×51 Å

Foldseek 3Di:
DWDFDDWDWDDDPNDIDIDTDTDDQFEAADAQVAEKEWEQDDQWIDMDPGIGGLCDPVLVVLVVLLVVLVVVLVVLCVVVPPCSCVDPVSVVSVSVNVVSVVVSVVSLLVSLLVVLVVDSNNHQEYEYECVVVVVLVPDDDPCSVVSVVSVVSSVVNNVVSCVSNVGHYHYD